Protein AF-A0A7Y4WB67-F1 (afdb_monomer)

Foldseek 3Di:
DAAEAEDPVQDPDCDVSVVCVVVVNHPYYYHPVCVVVVVVVVVVVD

Nearest PDB structures (foldseek):
  6ymz-assembly3_C  TM=9.899E-01  e=2.583E-03  Pectobacterium atrosepticum SCRI1043
  6ymz-assembly4_D  TM=9.975E-01  e=3.671E-03  Pectobacterium atrosepticum SCRI1043
  6ymz-assembly1_A  TM=9.908E-01  e=5.598E-03  Pectobacterium atrosepticum SCRI1043
  1chd-assembly1_A  TM=9.926E-01  e=7.957E-03  Salmonella enterica subsp. enterica serovar Typhimurium str. LT2
  3sft-assembly1_A  TM=9.835E-01  e=2.452E-02  Thermotoga maritima

Structure (mmCIF, N/CA/C/O backbone):
data_AF-A0A7Y4WB67-F1
#
_entry.id   AF-A0A7Y4WB67-F1
#
loop_
_atom_site.group_PDB
_atom_site.id
_atom_site.type_symbol
_atom_site.label_atom_id
_atom_site.label_alt_id
_atom_site.label_comp_id
_atom_site.label_asym_id
_atom_site.label_entity_id
_atom_site.label_seq_id
_atom_site.pdbx_PDB_ins_code
_atom_site.Cartn_x
_atom_site.Cartn_y
_atom_site.Cartn_z
_atom_site.occupancy
_atom_site.B_iso_or_equiv
_atom_site.auth_seq_id
_atom_site.auth_comp_id
_atom_site.auth_asym_id
_atom_site.auth_atom_id
_atom_site.pdbx_PDB_model_num
ATOM 1 N N . ALA A 1 1 ? -8.947 -3.729 10.507 1.00 90.31 1 ALA A N 1
ATOM 2 C CA . ALA A 1 1 ? -7.713 -2.918 10.566 1.00 90.31 1 ALA A CA 1
ATOM 3 C C . ALA A 1 1 ? -7.710 -2.011 9.349 1.00 90.31 1 ALA A C 1
ATOM 5 O O . ALA A 1 1 ? -8.251 -2.445 8.345 1.00 90.31 1 ALA A O 1
ATOM 6 N N . TYR A 1 2 ? -7.158 -0.800 9.441 1.00 96.69 2 TYR A N 1
ATOM 7 C CA . TYR A 1 2 ? -7.000 0.070 8.273 1.00 96.69 2 TYR A CA 1
ATOM 8 C C . TYR A 1 2 ? -5.656 -0.204 7.608 1.00 96.69 2 TYR A C 1
ATOM 10 O O . TYR A 1 2 ? -4.620 -0.205 8.275 1.00 96.69 2 TYR A O 1
ATOM 18 N N . THR A 1 3 ? -5.687 -0.486 6.316 1.00 98.19 3 THR A N 1
ATOM 19 C CA . THR A 1 3 ? -4.576 -1.020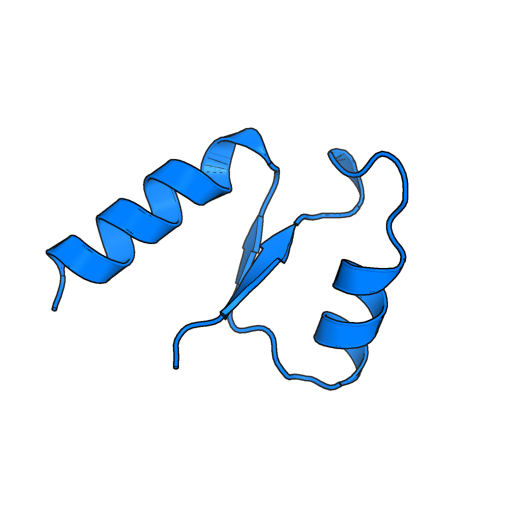 5.534 1.00 98.19 3 THR A CA 1
ATOM 20 C C . THR A 1 3 ? -4.280 -0.105 4.354 1.00 98.19 3 THR A C 1
ATOM 22 O O . THR A 1 3 ? -5.169 0.315 3.614 1.00 98.19 3 THR A O 1
ATOM 25 N N . ILE A 1 4 ? -3.004 0.233 4.185 1.00 98.56 4 ILE A N 1
ATOM 26 C CA . ILE A 1 4 ? -2.536 1.154 3.149 1.00 98.56 4 ILE A CA 1
ATOM 27 C C . ILE A 1 4 ? -1.498 0.423 2.299 1.00 98.56 4 ILE A C 1
ATOM 29 O O . ILE A 1 4 ? -0.583 -0.191 2.847 1.00 98.56 4 ILE A O 1
ATOM 33 N N . ALA A 1 5 ? -1.618 0.513 0.975 1.00 98.75 5 ALA A N 1
ATOM 34 C CA . ALA A 1 5 ? -0.608 0.052 0.027 1.00 98.75 5 ALA A CA 1
ATOM 35 C C . ALA A 1 5 ? 0.052 1.240 -0.687 1.00 98.75 5 ALA A C 1
ATOM 37 O O . ALA A 1 5 ? -0.600 2.244 -0.977 1.00 98.75 5 ALA A O 1
ATOM 38 N N . GLN A 1 6 ? 1.345 1.114 -0.988 1.00 98.88 6 GLN A N 1
ATOM 39 C CA . GLN A 1 6 ? 2.054 2.077 -1.828 1.00 98.88 6 GLN A CA 1
ATOM 40 C C . GLN A 1 6 ? 1.603 1.936 -3.289 1.00 98.88 6 GLN A C 1
ATOM 42 O O . GLN A 1 6 ? 1.359 0.820 -3.745 1.00 98.88 6 GLN A O 1
ATOM 47 N N . ASP A 1 7 ? 1.479 3.045 -4.011 1.00 98.62 7 ASP A N 1
ATOM 48 C CA . ASP A 1 7 ? 1.117 3.061 -5.426 1.00 98.62 7 ASP A CA 1
ATOM 49 C C . ASP A 1 7 ? 2.254 2.600 -6.357 1.00 98.62 7 ASP A C 1
ATOM 51 O O . ASP A 1 7 ? 3.425 2.531 -5.984 1.00 98.62 7 ASP A O 1
ATOM 55 N N . GLU A 1 8 ? 1.902 2.293 -7.605 1.00 98.62 8 GLU A N 1
ATOM 56 C CA . GLU A 1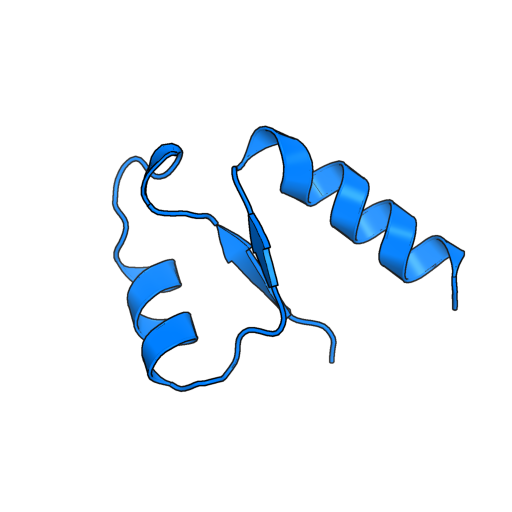 8 ? 2.869 1.852 -8.615 1.00 98.62 8 GLU A CA 1
ATOM 57 C C . GLU A 1 8 ? 3.852 2.962 -9.008 1.00 98.62 8 GLU A C 1
ATOM 59 O O . GLU A 1 8 ? 5.024 2.681 -9.243 1.00 98.62 8 GLU A O 1
ATOM 64 N N . SER A 1 9 ? 3.398 4.221 -9.028 1.00 98.19 9 SER A N 1
ATOM 65 C CA . SER A 1 9 ? 4.183 5.360 -9.520 1.00 98.19 9 SER A CA 1
ATOM 66 C C . SER A 1 9 ? 5.390 5.697 -8.640 1.00 98.19 9 SER A C 1
ATOM 68 O O . SER A 1 9 ? 6.411 6.167 -9.141 1.00 98.19 9 SER A O 1
ATOM 70 N N . SER A 1 10 ? 5.287 5.440 -7.334 1.00 98.50 10 SER A N 1
ATOM 71 C CA . SER A 1 10 ? 6.351 5.697 -6.363 1.00 98.50 10 SER A CA 1
ATOM 72 C C . SER A 1 10 ? 7.114 4.433 -5.952 1.00 98.50 10 SER A C 1
ATOM 74 O O . SER A 1 10 ? 8.133 4.528 -5.262 1.00 98.50 10 SER A O 1
ATOM 76 N N . CYS A 1 11 ? 6.633 3.245 -6.329 1.00 97.75 11 CYS A N 1
ATOM 77 C CA . CYS A 1 11 ? 7.295 1.977 -6.039 1.00 97.75 11 CYS A CA 1
ATOM 78 C C . CYS A 1 11 ? 8.495 1.742 -6.963 1.00 97.75 11 CYS A C 1
ATOM 80 O O . CYS A 1 11 ? 8.399 1.867 -8.178 1.00 97.75 11 CYS A O 1
ATOM 82 N N . VAL A 1 12 ? 9.610 1.268 -6.399 1.00 98.38 12 VAL A N 1
ATOM 83 C CA . VAL A 1 12 ? 10.723 0.728 -7.205 1.00 98.38 12 VAL A CA 1
ATOM 84 C C . VAL A 1 12 ? 10.334 -0.620 -7.819 1.00 98.38 12 VAL A C 1
ATOM 86 O O . VAL A 1 12 ? 10.618 -0.887 -8.982 1.00 98.38 12 VAL A O 1
ATOM 89 N N . VAL A 1 13 ? 9.663 -1.473 -7.036 1.00 98.31 13 VAL A N 1
ATOM 90 C CA . VAL A 1 13 ? 9.105 -2.753 -7.490 1.00 98.31 13 VAL A CA 1
ATOM 91 C C . VAL A 1 13 ? 7.690 -2.893 -6.945 1.00 98.31 13 VAL A C 1
ATOM 93 O O . VAL A 1 13 ? 7.486 -3.129 -5.754 1.00 98.31 13 VAL A O 1
ATOM 96 N N . PHE A 1 14 ? 6.700 -2.792 -7.825 1.00 98.44 14 PHE A N 1
ATOM 97 C CA . PHE A 1 14 ? 5.283 -2.904 -7.479 1.00 98.44 14 PHE A CA 1
ATOM 98 C C . PHE A 1 14 ? 4.821 -4.376 -7.416 1.00 98.44 14 PHE A C 1
ATOM 100 O O . PHE A 1 14 ? 3.944 -4.820 -8.153 1.00 98.44 14 PHE A O 1
ATOM 107 N N . GLY A 1 15 ? 5.477 -5.165 -6.557 1.00 98.62 15 GLY A N 1
ATOM 108 C CA . GLY A 1 15 ? 5.192 -6.591 -6.345 1.00 98.62 15 GLY A CA 1
ATOM 109 C C . GLY A 1 15 ? 4.237 -6.830 -5.175 1.00 98.62 15 GLY A C 1
ATOM 110 O O . GLY A 1 15 ? 3.056 -7.102 -5.369 1.00 98.62 15 GLY A O 1
ATOM 111 N N . MET A 1 16 ? 4.740 -6.690 -3.942 1.00 98.56 16 MET A N 1
ATOM 112 C CA . MET A 1 16 ? 3.932 -6.910 -2.731 1.00 98.56 16 MET A CA 1
ATOM 113 C C . MET A 1 16 ? 2.683 -6.013 -2.660 1.00 98.56 16 MET A C 1
ATOM 115 O O . MET A 1 16 ? 1.611 -6.547 -2.371 1.00 98.56 16 MET A O 1
ATOM 119 N N . PRO A 1 17 ? 2.756 -4.695 -2.963 1.00 98.69 17 PRO A N 1
ATOM 120 C CA . PRO A 1 17 ? 1.562 -3.851 -2.941 1.00 98.69 17 PRO A CA 1
ATOM 121 C C . PRO A 1 17 ? 0.489 -4.327 -3.931 1.00 98.69 17 PRO A C 1
ATOM 123 O O . PRO A 1 17 ? -0.687 -4.383 -3.579 1.00 98.69 17 PRO A O 1
ATOM 126 N N . LYS A 1 18 ? 0.890 -4.763 -5.133 1.00 98.62 18 LYS A N 1
ATOM 127 C CA . LYS A 1 18 ? -0.015 -5.281 -6.168 1.00 98.62 18 LYS A CA 1
ATOM 128 C C . LYS A 1 18 ? -0.784 -6.520 -5.714 1.00 98.62 18 LYS A C 1
ATOM 130 O O . LYS A 1 18 ? -1.992 -6.595 -5.932 1.00 98.62 18 LYS A O 1
ATOM 135 N N . GLU A 1 19 ? -0.113 -7.477 -5.075 1.00 98.75 19 GLU A N 1
ATOM 136 C CA . GLU A 1 19 ? -0.786 -8.688 -4.591 1.00 98.75 19 GLU A CA 1
ATOM 137 C C . GLU A 1 19 ? -1.748 -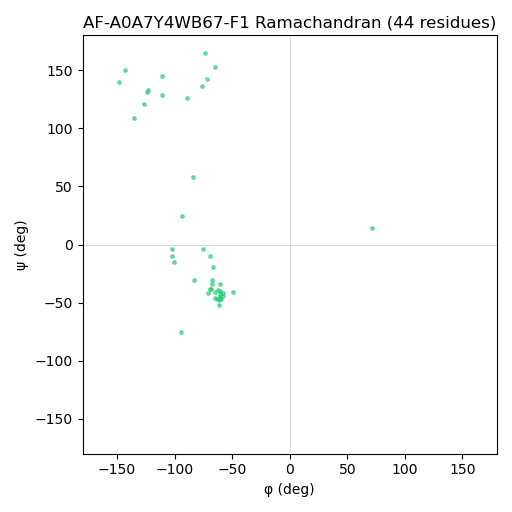8.384 -3.435 1.00 98.75 19 GLU A C 1
ATOM 139 O O . GLU A 1 19 ? -2.860 -8.906 -3.424 1.00 98.75 19 GLU A O 1
ATOM 144 N N . ALA A 1 20 ? -1.392 -7.478 -2.517 1.00 98.56 20 ALA A N 1
ATOM 145 C CA . ALA A 1 20 ? -2.305 -7.049 -1.454 1.00 98.56 20 ALA A CA 1
ATOM 146 C C . ALA A 1 20 ? -3.583 -6.392 -2.015 1.00 98.56 20 ALA A C 1
ATOM 148 O O . ALA A 1 20 ? -4.689 -6.701 -1.566 1.00 98.56 20 ALA A O 1
ATOM 149 N N . ILE A 1 21 ? -3.438 -5.540 -3.039 1.00 98.50 21 ILE A N 1
ATOM 150 C CA . ILE A 1 21 ? -4.563 -4.904 -3.745 1.00 98.50 21 ILE A CA 1
ATOM 151 C C . ILE A 1 21 ? -5.436 -5.961 -4.430 1.00 98.50 21 ILE A C 1
ATOM 153 O O . ILE A 1 21 ? -6.656 -5.948 -4.285 1.00 98.50 21 ILE A O 1
ATOM 157 N N . LYS A 1 22 ? -4.822 -6.907 -5.149 1.00 98.62 22 LYS A N 1
ATOM 158 C CA . LYS A 1 22 ? -5.522 -7.990 -5.856 1.00 98.62 22 LYS A CA 1
ATOM 159 C C . LYS A 1 22 ? -6.322 -8.894 -4.915 1.00 98.62 22 LYS A C 1
ATOM 161 O O . LYS A 1 22 ? -7.379 -9.384 -5.300 1.00 98.62 22 LYS A O 1
ATOM 166 N N . LEU A 1 23 ? -5.832 -9.104 -3.694 1.00 98.50 23 LEU A N 1
ATOM 167 C CA . LEU A 1 23 ? -6.533 -9.854 -2.650 1.00 98.50 23 LEU A CA 1
ATOM 168 C C . LEU A 1 23 ? -7.682 -9.064 -1.996 1.00 98.50 23 LEU A C 1
ATOM 170 O O . LEU A 1 23 ? -8.387 -9.617 -1.157 1.00 98.50 23 LEU A O 1
ATOM 174 N N . GLY A 1 24 ? -7.881 -7.790 -2.354 1.00 98.19 24 GLY A N 1
ATOM 175 C CA . GLY A 1 24 ? -8.921 -6.931 -1.780 1.00 98.19 24 GLY A CA 1
ATOM 176 C C . GLY A 1 24 ? -8.650 -6.505 -0.334 1.00 98.19 24 GLY A C 1
ATOM 177 O O . GLY A 1 24 ? -9.553 -6.022 0.339 1.00 98.19 24 GLY A O 1
ATOM 178 N N . GLY A 1 25 ? -7.421 -6.691 0.157 1.00 98.12 25 GLY A N 1
ATOM 179 C CA . GLY A 1 25 ? -7.031 -6.418 1.543 1.00 98.12 25 GLY A CA 1
ATOM 180 C C 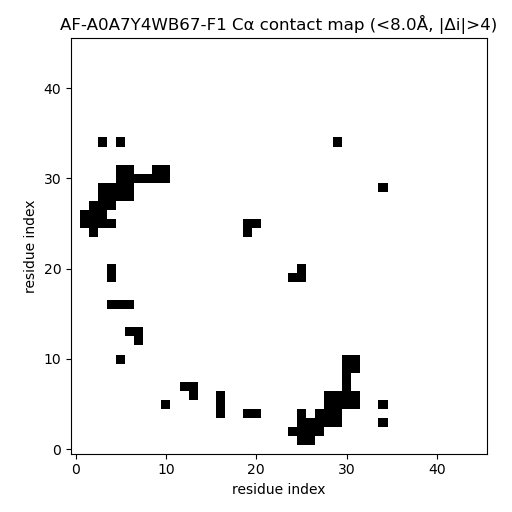. GLY A 1 25 ? -6.445 -5.026 1.766 1.00 98.12 25 GLY A C 1
ATOM 181 O O . GLY A 1 25 ? -5.626 -4.872 2.667 1.00 98.12 25 GLY A O 1
ATOM 182 N N . VAL A 1 26 ? -6.774 -4.054 0.911 1.00 98.56 26 VAL A N 1
ATOM 183 C CA . VAL A 1 26 ? -6.219 -2.695 0.939 1.00 98.56 26 VAL A CA 1
ATOM 184 C C . VAL A 1 26 ? -7.356 -1.685 0.970 1.00 98.56 26 VAL A C 1
ATOM 186 O O . VAL A 1 26 ? -8.153 -1.624 0.037 1.00 98.56 26 VAL A O 1
ATOM 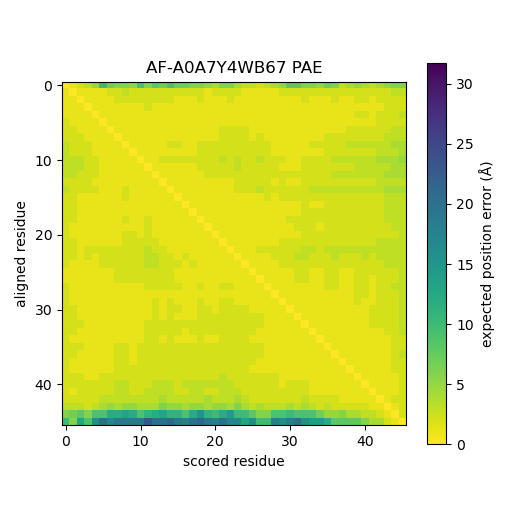189 N N . ASP A 1 27 ? -7.390 -0.851 2.008 1.00 98.44 27 ASP A N 1
ATOM 190 C CA . ASP A 1 27 ? -8.382 0.219 2.145 1.00 98.44 27 ASP A CA 1
ATOM 191 C C . ASP A 1 27 ? -7.989 1.480 1.363 1.00 98.44 27 ASP A C 1
ATOM 193 O O . ASP A 1 27 ? -8.852 2.242 0.922 1.00 98.44 27 ASP A O 1
ATOM 197 N N . LYS A 1 28 ? -6.683 1.741 1.202 1.00 98.25 28 LYS A N 1
ATOM 198 C CA . LYS A 1 28 ? -6.188 2.923 0.484 1.00 98.25 28 LYS A CA 1
ATOM 199 C C . LYS A 1 28 ? -4.867 2.676 -0.241 1.00 98.25 28 LYS A C 1
ATOM 201 O O . LYS A 1 28 ? -3.961 2.053 0.302 1.00 98.25 28 LYS A O 1
ATOM 206 N N . ILE A 1 29 ? -4.745 3.224 -1.449 1.00 98.69 29 ILE A N 1
ATOM 207 C CA . ILE A 1 29 ? -3.521 3.195 -2.262 1.00 98.69 29 ILE A CA 1
ATOM 208 C C . ILE A 1 29 ? -2.970 4.622 -2.336 1.00 98.69 29 ILE A C 1
ATOM 210 O O . ILE A 1 29 ? -3.735 5.540 -2.635 1.00 98.69 29 ILE A O 1
ATOM 214 N N . LEU A 1 30 ? -1.688 4.824 -2.022 1.00 98.75 30 LEU A N 1
ATOM 215 C CA . LEU A 1 30 ? -1.064 6.152 -1.913 1.00 98.75 30 LEU A CA 1
ATOM 216 C C . LEU A 1 30 ? 0.385 6.170 -2.420 1.00 98.75 30 LEU A C 1
ATOM 218 O O . LEU A 1 30 ? 1.087 5.173 -2.243 1.00 98.75 30 LEU A O 1
ATOM 222 N N . PR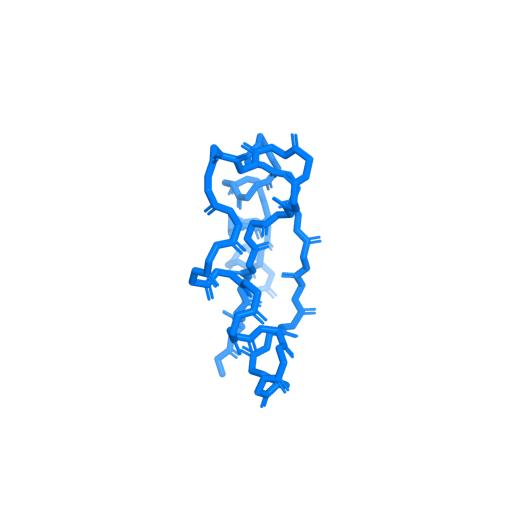O A 1 31 ? 0.893 7.300 -2.945 1.00 98.69 31 PRO A N 1
ATOM 223 C CA . PRO A 1 31 ? 2.325 7.461 -3.173 1.00 98.69 31 PRO A CA 1
ATOM 224 C C . PRO A 1 31 ? 3.099 7.460 -1.848 1.00 98.69 31 PRO A C 1
ATOM 226 O O . PRO A 1 31 ? 2.579 7.873 -0.807 1.00 98.69 31 PRO A O 1
ATOM 229 N N . LEU A 1 32 ? 4.370 7.039 -1.883 1.00 98.69 32 LEU A N 1
ATOM 230 C CA . LEU A 1 32 ? 5.228 6.895 -0.695 1.00 98.69 32 LEU A CA 1
ATOM 231 C C . LEU A 1 32 ? 5.225 8.130 0.214 1.00 98.69 32 LEU A C 1
ATOM 233 O O . LEU A 1 32 ? 5.182 8.012 1.438 1.00 98.69 32 LEU A O 1
ATOM 237 N N . THR A 1 33 ? 5.253 9.316 -0.392 1.00 98.62 33 THR A N 1
ATOM 238 C CA . THR A 1 33 ? 5.329 10.607 0.299 1.00 98.62 33 THR A CA 1
ATOM 239 C C . THR A 1 33 ? 4.084 10.937 1.121 1.00 98.62 33 THR A C 1
ATOM 241 O O . THR A 1 33 ? 4.162 11.769 2.019 1.00 98.62 33 THR A O 1
ATOM 244 N N . GLU A 1 34 ? 2.946 10.291 0.855 1.00 98.69 34 GLU A N 1
ATOM 245 C CA . GLU A 1 34 ? 1.674 10.553 1.541 1.00 98.69 34 GLU A CA 1
ATOM 246 C C . GLU A 1 34 ? 1.339 9.525 2.631 1.00 98.69 34 GLU A C 1
ATOM 248 O O . GLU A 1 34 ? 0.474 9.777 3.474 1.00 98.69 34 GLU A O 1
ATOM 253 N N . ILE A 1 35 ? 2.023 8.375 2.656 1.00 98.62 35 ILE A N 1
ATOM 254 C CA . ILE A 1 35 ? 1.705 7.271 3.576 1.00 98.62 35 ILE A CA 1
ATOM 255 C C . ILE A 1 35 ? 1.843 7.703 5.041 1.00 98.62 35 ILE A C 1
ATOM 257 O O . ILE A 1 35 ? 0.959 7.424 5.850 1.00 98.62 35 ILE A O 1
ATOM 261 N N . SER A 1 36 ? 2.916 8.413 5.398 1.00 98.38 36 SER A N 1
ATOM 262 C CA . SER A 1 36 ? 3.158 8.845 6.783 1.00 98.38 36 SER A CA 1
ATOM 263 C C . SER A 1 36 ? 2.049 9.766 7.299 1.00 98.38 36 SER A C 1
ATOM 265 O O . SER A 1 36 ? 1.490 9.530 8.372 1.00 98.38 36 SER A O 1
ATOM 267 N N . ALA A 1 37 ? 1.673 10.773 6.509 1.00 98.31 37 ALA A N 1
ATOM 268 C CA . ALA A 1 37 ? 0.593 11.695 6.836 1.00 98.31 37 ALA A CA 1
ATOM 269 C C . ALA A 1 37 ? -0.755 10.967 6.952 1.00 98.31 37 ALA A C 1
ATOM 271 O O . ALA A 1 37 ? -1.540 11.267 7.855 1.00 98.31 37 ALA A O 1
ATOM 272 N N . ALA A 1 38 ? -1.015 9.983 6.085 1.00 98.12 38 ALA A N 1
ATOM 273 C CA . ALA A 1 38 ? -2.229 9.175 6.136 1.00 98.12 38 ALA A CA 1
ATOM 274 C C . ALA A 1 38 ? -2.317 8.323 7.411 1.00 98.12 38 ALA A C 1
ATOM 276 O O . ALA A 1 38 ? -3.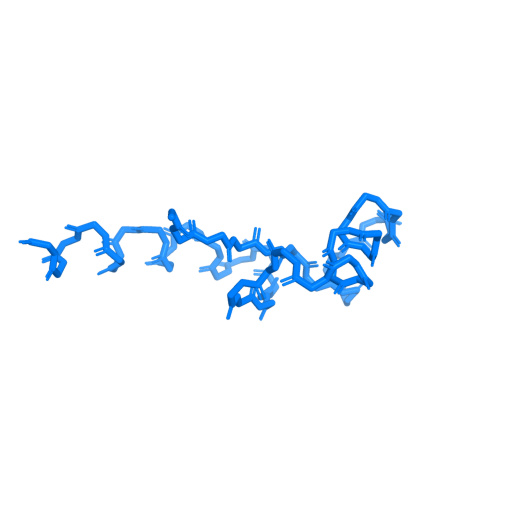387 8.268 8.020 1.00 98.12 38 ALA A O 1
ATOM 277 N N . ILE A 1 39 ? -1.207 7.719 7.850 1.00 98.06 39 ILE A N 1
ATOM 278 C CA . ILE A 1 39 ? -1.141 6.954 9.105 1.00 98.06 39 ILE A CA 1
ATOM 279 C C . ILE A 1 39 ? -1.465 7.858 10.298 1.00 98.06 39 ILE A C 1
ATOM 281 O O . ILE A 1 39 ? -2.355 7.535 11.084 1.00 98.06 39 ILE A O 1
ATOM 285 N N . VAL A 1 40 ? -0.788 9.007 10.416 1.00 98.25 40 VAL A N 1
ATOM 286 C CA . VAL A 1 40 ? -1.022 9.959 11.517 1.00 98.25 40 VAL A CA 1
ATOM 287 C C . VAL A 1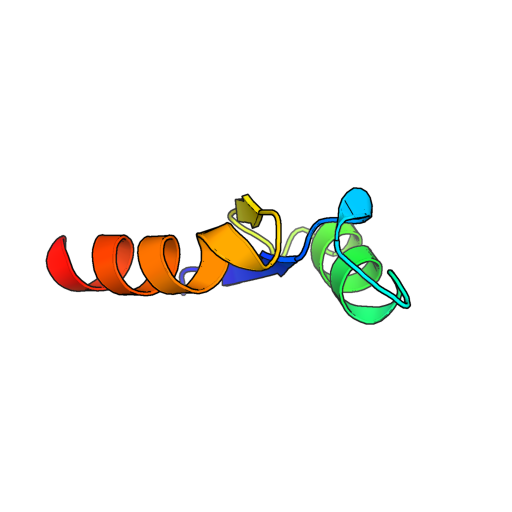 40 ? -2.469 10.444 11.504 1.00 98.25 40 VAL A C 1
ATOM 289 O O . VAL A 1 40 ? -3.145 10.384 12.525 1.00 98.25 40 VAL A O 1
ATOM 292 N N . THR A 1 41 ? -2.977 10.840 10.335 1.00 97.62 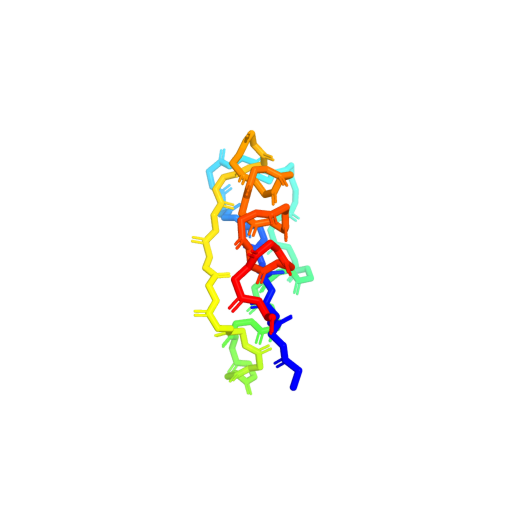41 THR A N 1
ATOM 293 C CA . THR A 1 41 ? -4.365 11.300 10.175 1.00 97.62 41 THR A CA 1
ATOM 294 C C . THR A 1 41 ? -5.374 10.244 10.612 1.00 97.62 41 THR A C 1
ATOM 296 O O . THR A 1 41 ? -6.380 10.593 11.225 1.00 97.62 41 THR A O 1
ATOM 299 N N . TYR A 1 42 ? -5.144 8.972 10.277 1.00 96.88 42 TYR A N 1
ATOM 300 C CA . TYR A 1 42 ? -6.041 7.888 10.666 1.00 96.88 42 TYR A CA 1
ATOM 301 C C . TYR A 1 42 ? -6.057 7.704 12.186 1.00 96.88 42 TYR A C 1
ATOM 303 O O . TYR A 1 42 ? -7.130 7.647 12.775 1.00 96.88 42 TYR A O 1
ATOM 311 N N . ILE A 1 43 ? -4.883 7.686 12.825 1.00 97.06 43 ILE A N 1
ATOM 312 C CA . ILE A 1 43 ? -4.769 7.485 14.275 1.00 97.06 43 ILE A CA 1
ATOM 313 C C . ILE A 1 43 ? -5.318 8.683 15.059 1.00 97.06 43 ILE A C 1
ATOM 315 O O . ILE A 1 43 ? -5.979 8.486 16.068 1.00 97.06 43 ILE A O 1
ATOM 319 N N . SER A 1 44 ? -5.099 9.917 14.600 1.00 96.38 44 SER A N 1
ATOM 320 C CA . SER A 1 44 ? -5.603 11.124 15.276 1.00 96.38 44 SER A CA 1
ATOM 321 C C . SER A 1 44 ? -7.126 11.300 15.215 1.00 96.38 44 SER A C 1
ATOM 323 O O . SER A 1 44 ? -7.647 12.210 15.852 1.00 96.38 44 SER A O 1
ATOM 325 N N . LYS A 1 45 ? -7.831 10.496 14.411 1.00 84.94 45 LYS A N 1
ATOM 326 C CA . LYS A 1 45 ? -9.298 10.519 14.276 1.00 84.94 45 LYS A CA 1
ATOM 327 C C . LYS A 1 45 ? -9.998 9.390 15.039 1.00 84.94 45 LYS A C 1
ATOM 329 O O . LYS A 1 45 ? -11.226 9.334 14.999 1.00 84.94 45 LYS A O 1
ATOM 334 N N . LEU A 1 46 ? -9.232 8.491 15.657 1.00 71.50 46 LEU A N 1
ATOM 335 C CA . LEU A 1 46 ? -9.736 7.492 16.602 1.00 71.50 46 LEU A CA 1
ATOM 336 C C . LEU A 1 46 ? -10.005 8.152 17.957 1.00 71.50 46 LEU A C 1
ATOM 338 O O . LEU A 1 46 ? -10.986 7.726 18.602 1.00 71.50 46 LEU A O 1
#

Solvent-accessible surface area (backbone atoms only — not comparable to full-atom values): 2864 Å² total; per-residue (Å²): 134,93,36,75,32,60,29,65,90,63,40,95,70,63,52,70,41,48,54,42,50,74,70,67,67,48,78,42,76,35,46,66,90,49,48,65,59,50,52,52,54,56,61,77,70,110

pLDDT: mean 97.25, std 4.48, range [71.5, 98.88]

Sequence (46 aa):
AYTIAQDESSCVVFGMPKEAIKLGGVDKILPLTEISAAIVTYISKL

Radius of gyration: 10.86 Å; Cα contacts (8 Å, |Δi|>4): 44; chains: 1; bounding box: 20×22×26 Å

Mean predicted aligned error: 2.09 Å

Secondary structure (DSSP, 8-state):
---EEE-TTT-SS-SHHHHHHHTT--SEEE-HHHHHHHHHHHHTT-